Protein AF-A0A6A4GK25-F1 (afdb_monomer_lite)

Radius of gyration: 15.5 Å; chains: 1; bounding box: 39×33×41 Å

Structure (mmCIF, N/CA/C/O backbone):
data_AF-A0A6A4GK25-F1
#
_entry.id   AF-A0A6A4GK25-F1
#
loop_
_atom_site.group_PDB
_atom_site.id
_atom_site.type_symbol
_atom_site.label_atom_id
_atom_site.label_alt_id
_atom_site.label_comp_id
_atom_site.label_asym_id
_atom_site.label_entity_id
_atom_site.label_seq_id
_atom_site.pdbx_PDB_ins_code
_atom_site.Cartn_x
_atom_site.Cartn_y
_atom_site.Cartn_z
_atom_site.occupancy
_atom_site.B_iso_or_equiv
_atom_site.auth_seq_id
_atom_site.auth_comp_id
_atom_site.auth_asym_id
_atom_site.auth_atom_id
_atom_site.pdbx_PDB_model_num
ATOM 1 N N . MET A 1 1 ? 5.737 -19.328 24.082 1.00 44.69 1 MET A N 1
ATOM 2 C CA . MET A 1 1 ? 5.727 -17.968 23.487 1.00 44.69 1 MET A CA 1
ATOM 3 C C . MET A 1 1 ? 5.782 -18.014 21.957 1.00 44.69 1 MET A C 1
ATOM 5 O O . MET A 1 1 ? 5.337 -17.071 21.324 1.00 44.69 1 MET A O 1
ATOM 9 N N . GLU A 1 2 ? 6.256 -19.115 21.361 1.00 37.09 2 GLU A N 1
ATOM 10 C CA . GLU A 1 2 ? 6.267 -19.337 19.903 1.00 37.09 2 GLU A CA 1
ATOM 11 C C . GLU A 1 2 ? 4.906 -19.767 19.320 1.00 37.09 2 GLU A C 1
ATOM 13 O O . GLU A 1 2 ? 4.627 -19.515 18.149 1.00 37.09 2 GLU A O 1
ATOM 18 N N . ASP A 1 3 ? 4.018 -20.353 20.129 1.00 40.84 3 ASP A N 1
ATOM 19 C CA . ASP A 1 3 ? 2.725 -20.863 19.644 1.00 40.84 3 ASP A CA 1
ATOM 20 C C . ASP A 1 3 ? 1.714 -19.756 19.307 1.00 40.84 3 ASP A C 1
ATOM 22 O O . ASP A 1 3 ? 0.876 -19.916 18.419 1.00 40.84 3 ASP A O 1
ATOM 26 N N . THR A 1 4 ? 1.828 -18.587 19.941 1.00 44.50 4 THR A N 1
ATOM 27 C CA . THR A 1 4 ? 0.949 -17.438 19.674 1.00 44.50 4 THR A CA 1
ATOM 28 C C . THR A 1 4 ? 1.291 -16.755 18.344 1.00 44.50 4 THR A C 1
ATOM 30 O O . THR A 1 4 ? 0.398 -16.279 17.648 1.00 44.50 4 THR A O 1
ATOM 33 N N . LEU A 1 5 ? 2.568 -16.775 17.946 1.00 39.44 5 LEU A N 1
ATOM 34 C CA . LEU A 1 5 ? 3.053 -16.224 16.674 1.00 39.44 5 LEU A CA 1
ATOM 35 C C . LEU A 1 5 ? 2.652 -17.110 15.484 1.00 39.44 5 LEU A C 1
ATOM 37 O O . LEU A 1 5 ? 2.221 -16.594 14.456 1.00 39.44 5 LEU A O 1
ATOM 41 N N . LYS A 1 6 ? 2.676 -18.439 15.656 1.00 39.75 6 LYS A N 1
ATOM 42 C CA . LYS A 1 6 ? 2.137 -19.389 14.665 1.00 39.75 6 LYS A CA 1
ATOM 43 C C . LYS A 1 6 ? 0.614 -19.309 14.543 1.00 39.75 6 LYS A C 1
ATOM 45 O O . LYS A 1 6 ? 0.081 -19.443 13.448 1.00 39.75 6 LYS A O 1
ATOM 50 N N . SER A 1 7 ? -0.092 -19.050 15.645 1.00 38.56 7 SER A N 1
ATOM 51 C CA . SER A 1 7 ? -1.550 -18.869 15.635 1.00 38.56 7 SER A CA 1
ATOM 52 C C . SER A 1 7 ? -1.975 -17.587 14.899 1.00 38.56 7 SER A C 1
ATOM 54 O O . SER A 1 7 ? -2.898 -17.628 14.087 1.00 38.56 7 SER A O 1
ATOM 56 N N . LEU A 1 8 ? -1.243 -16.480 15.079 1.00 38.00 8 LEU A N 1
ATOM 57 C CA . LEU A 1 8 ? -1.457 -15.238 14.319 1.00 38.00 8 LEU A CA 1
ATOM 58 C C . LEU A 1 8 ? -1.090 -15.383 12.834 1.00 38.00 8 LEU A C 1
ATOM 60 O O . LEU A 1 8 ? -1.792 -14.863 11.973 1.00 38.00 8 LEU A O 1
ATOM 64 N N . GLN A 1 9 ? -0.048 -16.153 12.510 1.00 40.09 9 GLN A N 1
ATOM 65 C CA . GLN A 1 9 ? 0.265 -16.509 11.119 1.00 40.09 9 GLN A CA 1
ATOM 66 C C . GLN A 1 9 ? -0.824 -17.380 10.475 1.00 40.09 9 GLN A C 1
ATOM 68 O O . GLN A 1 9 ? -1.064 -17.265 9.276 1.00 40.09 9 GLN A O 1
ATOM 73 N N . ASN A 1 10 ? -1.521 -18.206 11.257 1.00 35.88 10 ASN A N 1
ATOM 74 C CA . ASN A 1 10 ? -2.619 -19.037 10.765 1.00 35.88 10 ASN A CA 1
ATOM 75 C C . ASN A 1 10 ? -3.937 -18.259 10.596 1.00 35.88 10 ASN A C 1
ATOM 77 O O . ASN A 1 10 ? -4.724 -18.614 9.719 1.00 35.88 10 ASN A O 1
ATOM 81 N N . SER A 1 11 ? -4.180 -17.185 11.360 1.00 35.06 11 SER A N 1
ATOM 82 C CA . SER A 1 11 ? -5.346 -16.306 11.151 1.00 35.06 11 SER A CA 1
ATOM 83 C C . SER A 1 11 ? -5.122 -15.247 10.063 1.00 35.06 11 SER A C 1
ATOM 85 O O . SER A 1 11 ? -6.076 -14.861 9.389 1.00 35.06 11 SER A O 1
ATOM 87 N N . LEU A 1 12 ? -3.870 -14.841 9.823 1.00 41.19 12 LEU A N 1
ATOM 88 C CA . LEU A 1 12 ? -3.456 -13.993 8.692 1.00 41.19 12 LEU A CA 1
ATOM 89 C C . LEU A 1 12 ? -3.158 -14.799 7.406 1.00 41.19 12 LEU A C 1
ATOM 91 O O . LEU A 1 12 ? -2.898 -14.226 6.352 1.00 41.19 12 LEU A O 1
ATOM 95 N N . GLY A 1 13 ? -3.212 -16.133 7.471 1.00 32.97 13 GLY A N 1
ATOM 96 C CA . GLY A 1 13 ? -2.697 -17.051 6.450 1.00 32.97 13 GLY A CA 1
ATOM 97 C C . GLY A 1 13 ? -3.635 -17.428 5.297 1.00 32.97 13 GLY A C 1
ATOM 98 O O . GLY A 1 13 ? -3.287 -18.317 4.523 1.00 32.97 13 GLY A O 1
ATOM 99 N N . TYR A 1 14 ? -4.805 -16.799 5.139 1.00 38.56 14 TYR A N 1
ATOM 100 C CA . TYR A 1 14 ? -5.810 -17.256 4.158 1.00 38.56 14 TYR A CA 1
ATOM 101 C C . TYR A 1 14 ? -5.723 -16.655 2.745 1.00 38.56 14 TYR A C 1
ATOM 103 O O . TYR A 1 14 ? -6.622 -16.871 1.936 1.00 38.56 14 TYR A O 1
ATOM 111 N N . LEU A 1 15 ? -4.636 -15.957 2.403 1.00 38.31 15 LEU A N 1
ATOM 112 C CA . LEU A 1 15 ? -4.346 -15.546 1.021 1.00 38.31 15 LEU A CA 1
ATOM 113 C C . LEU A 1 15 ? -2.864 -15.715 0.662 1.00 38.31 15 LEU A C 1
ATOM 115 O O . LEU A 1 15 ? -2.282 -14.891 -0.035 1.00 38.31 15 LEU A O 1
ATOM 119 N N . ARG A 1 16 ? -2.234 -16.820 1.077 1.00 38.81 16 ARG A N 1
ATOM 120 C CA . ARG A 1 16 ? -0.963 -17.232 0.462 1.00 38.81 16 ARG A CA 1
ATOM 121 C C . ARG A 1 16 ? -1.266 -17.843 -0.916 1.00 38.81 16 ARG A C 1
ATOM 123 O O . ARG A 1 16 ? -1.290 -19.060 -1.075 1.00 38.81 16 ARG A O 1
ATOM 130 N N . GLN A 1 17 ? -1.612 -16.991 -1.886 1.00 45.25 17 GLN A N 1
ATOM 131 C CA . GLN A 1 17 ? -1.871 -17.394 -3.270 1.00 45.25 17 GLN A CA 1
ATOM 132 C C . GLN A 1 17 ? -0.584 -17.949 -3.891 1.00 45.25 17 GLN A C 1
ATOM 134 O O . GLN A 1 17 ? 0.490 -17.363 -3.784 1.00 45.25 17 GLN A O 1
ATOM 139 N N . SER A 1 18 ? -0.696 -19.116 -4.520 1.00 37.25 18 SER A N 1
ATOM 140 C CA . SER A 1 18 ? 0.359 -19.727 -5.322 1.00 37.25 18 SER A CA 1
ATOM 141 C C . SER A 1 18 ? 0.626 -18.862 -6.555 1.00 37.25 18 SER A C 1
ATOM 143 O O . SER A 1 18 ? -0.224 -18.776 -7.442 1.00 37.25 18 SER A O 1
ATOM 145 N N . TYR A 1 19 ? 1.788 -18.216 -6.611 1.00 44.31 19 TYR A N 1
ATOM 146 C CA . TYR A 1 19 ? 2.192 -17.396 -7.750 1.00 44.31 19 TYR A CA 1
ATOM 147 C C . TYR A 1 19 ? 2.539 -18.272 -8.963 1.00 44.31 19 TYR A C 1
ATOM 149 O O . TYR A 1 19 ? 3.245 -19.274 -8.840 1.00 44.31 19 TYR A O 1
ATOM 157 N N . GLY A 1 20 ? 2.050 -17.877 -10.144 1.00 43.47 20 GLY A N 1
ATOM 158 C CA . GLY A 1 20 ? 2.607 -18.318 -11.426 1.00 43.47 20 GLY A CA 1
ATOM 159 C C . GLY A 1 20 ? 4.039 -17.790 -11.629 1.00 43.47 20 GLY A C 1
ATOM 160 O O . GLY A 1 20 ? 4.581 -17.137 -10.735 1.00 43.47 20 GLY A O 1
ATOM 161 N N . PRO 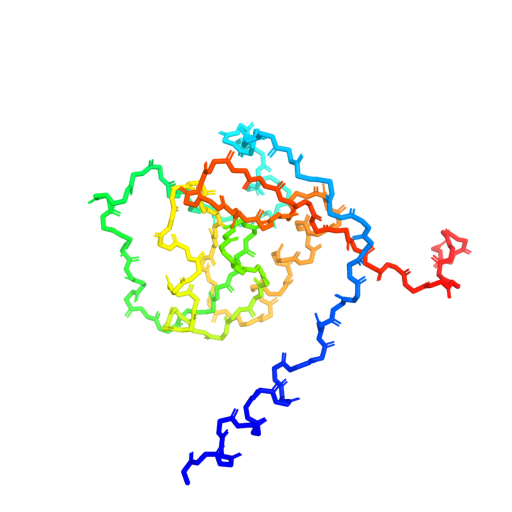A 1 21 ? 4.689 -18.061 -12.777 1.00 40.91 21 PRO A N 1
ATOM 162 C CA . PRO A 1 21 ? 6.076 -17.654 -13.008 1.00 40.91 21 PRO A CA 1
ATOM 163 C C . PRO A 1 21 ? 6.266 -16.143 -12.785 1.00 40.91 21 PRO A C 1
ATOM 165 O O . PRO A 1 21 ? 5.577 -15.321 -13.387 1.00 40.91 21 PRO A O 1
ATOM 168 N N . ILE A 1 22 ? 7.207 -15.797 -11.900 1.00 54.19 22 ILE A N 1
ATOM 169 C CA . ILE A 1 22 ? 7.529 -14.423 -11.495 1.00 54.19 22 ILE A CA 1
ATOM 170 C C . ILE A 1 22 ? 8.205 -13.719 -12.676 1.00 54.19 22 ILE A C 1
ATOM 172 O O . ILE A 1 22 ? 9.403 -13.873 -12.911 1.00 54.19 22 ILE A O 1
ATOM 176 N N . MET A 1 23 ? 7.436 -12.957 -13.449 1.00 55.09 23 MET A N 1
ATOM 177 C CA . MET A 1 23 ? 7.988 -12.077 -14.475 1.00 55.09 23 MET A CA 1
ATOM 178 C C . MET A 1 23 ? 8.463 -10.787 -13.799 1.00 55.09 23 MET A C 1
ATOM 180 O O . MET A 1 23 ? 7.686 -9.845 -13.656 1.00 55.09 23 MET A O 1
ATOM 184 N N . MET A 1 24 ? 9.729 -10.759 -13.373 1.00 56.81 24 MET A N 1
ATOM 185 C CA . MET A 1 24 ? 10.349 -9.544 -12.841 1.00 56.81 24 MET A CA 1
ATOM 186 C C . MET A 1 24 ? 10.465 -8.495 -13.945 1.00 56.81 24 MET A C 1
ATOM 188 O O . MET A 1 24 ? 10.982 -8.778 -15.031 1.00 56.81 24 MET A O 1
ATOM 192 N N . ARG A 1 25 ? 9.992 -7.284 -13.665 1.00 62.28 25 ARG A N 1
ATOM 193 C CA . ARG A 1 25 ? 10.099 -6.140 -14.575 1.00 62.28 25 ARG A CA 1
ATOM 194 C C . ARG A 1 25 ? 10.954 -5.047 -13.925 1.00 62.28 25 ARG A C 1
ATOM 196 O O . ARG A 1 25 ? 10.981 -4.964 -12.693 1.00 62.28 25 ARG A O 1
ATOM 203 N N . PRO A 1 26 ? 11.677 -4.232 -14.719 1.00 60.84 26 PRO A N 1
ATOM 204 C CA . PRO A 1 26 ? 12.253 -2.986 -14.217 1.00 60.84 26 PRO A CA 1
ATOM 205 C C . PRO A 1 26 ? 11.165 -2.153 -13.542 1.00 60.84 26 PRO A C 1
ATOM 207 O O . PRO A 1 26 ? 10.019 -2.214 -13.984 1.00 60.84 26 PRO A O 1
ATOM 210 N N . LEU A 1 27 ? 11.511 -1.394 -12.500 1.00 61.62 27 LEU A N 1
ATOM 211 C CA . LEU A 1 27 ? 10.523 -0.596 -11.779 1.00 61.62 27 LEU A CA 1
ATOM 212 C C . LEU A 1 27 ? 9.865 0.423 -12.728 1.00 61.62 27 LEU A C 1
ATOM 214 O O . LEU A 1 27 ? 10.488 1.406 -13.134 1.00 61.62 27 LEU A O 1
ATOM 218 N N . THR A 1 28 ? 8.618 0.168 -13.117 1.00 58.50 28 THR A N 1
ATOM 219 C CA . THR A 1 28 ? 7.831 1.068 -13.977 1.00 58.50 28 THR A CA 1
ATOM 220 C C . THR A 1 28 ? 6.722 1.768 -13.199 1.00 58.50 28 THR A C 1
ATOM 222 O O . THR A 1 28 ? 6.179 2.776 -13.657 1.00 58.50 28 THR A O 1
ATOM 225 N N . CYS A 1 29 ? 6.449 1.297 -11.981 1.00 53.75 29 CYS A N 1
ATOM 226 C CA . CYS A 1 29 ? 5.363 1.732 -11.111 1.00 53.75 29 CYS A CA 1
ATOM 227 C C . CYS A 1 29 ? 5.413 3.174 -10.586 1.00 53.75 29 CYS A C 1
ATOM 229 O O . CYS A 1 29 ? 4.428 3.629 -10.008 1.00 53.75 29 CYS A O 1
ATOM 231 N N . PHE A 1 30 ? 6.481 3.939 -10.824 1.00 51.66 30 PHE A N 1
ATOM 232 C CA . PHE A 1 30 ? 6.559 5.347 -10.404 1.00 51.66 30 PHE A CA 1
ATOM 233 C C . PHE A 1 30 ? 5.588 6.301 -11.130 1.00 51.66 30 PHE A C 1
ATOM 235 O O . PHE A 1 30 ? 5.577 7.494 -10.839 1.00 51.66 30 PHE A O 1
ATOM 242 N N . LEU A 1 31 ? 4.777 5.811 -12.074 1.00 50.41 31 LEU A N 1
ATOM 243 C CA . LEU A 1 31 ? 4.057 6.647 -13.040 1.00 50.41 31 LEU A CA 1
ATOM 244 C C . LEU A 1 31 ? 2.527 6.556 -12.992 1.00 50.41 31 LEU A C 1
ATOM 246 O O . LEU A 1 31 ? 1.886 6.919 -13.975 1.00 50.41 31 LEU A O 1
ATOM 250 N N . PHE A 1 32 ? 1.910 6.130 -11.888 1.00 55.84 32 PHE A N 1
ATOM 251 C CA . PHE A 1 32 ? 0.445 6.160 -11.786 1.00 55.84 32 PHE A CA 1
ATOM 252 C C . PHE A 1 32 ? -0.050 7.293 -10.879 1.00 55.84 32 PHE A C 1
ATOM 254 O O . PHE A 1 32 ? -0.363 7.044 -9.722 1.00 55.84 32 PHE A O 1
ATOM 261 N N . PRO A 1 33 ? -0.232 8.525 -11.394 1.00 54.38 33 PRO A N 1
ATOM 262 C CA . PRO A 1 33 ? -1.061 9.527 -10.721 1.00 54.38 33 PRO A CA 1
ATOM 263 C C . PRO A 1 33 ? -2.543 9.099 -10.623 1.00 54.38 33 PRO A C 1
ATOM 265 O O . PRO A 1 33 ? -3.317 9.730 -9.914 1.00 54.38 33 PRO A O 1
ATOM 268 N N . ALA A 1 34 ? -2.939 8.009 -11.293 1.00 62.84 34 ALA A N 1
ATOM 269 C CA . ALA A 1 34 ? -4.306 7.493 -11.317 1.00 62.84 34 ALA A CA 1
ATOM 270 C C . ALA A 1 34 ? -4.631 6.475 -10.203 1.00 62.84 34 ALA A C 1
ATOM 272 O O . ALA A 1 34 ? -5.760 5.989 -10.145 1.00 62.84 34 ALA A O 1
ATOM 273 N N . THR A 1 35 ? -3.699 6.121 -9.305 1.00 70.56 35 THR A N 1
ATOM 274 C CA . THR A 1 35 ? -3.996 5.173 -8.209 1.00 70.56 35 THR A CA 1
ATOM 275 C C . THR A 1 35 ? -5.159 5.663 -7.349 1.00 70.56 35 THR A C 1
ATOM 277 O O . THR A 1 35 ? -6.063 4.879 -7.076 1.00 70.56 35 THR A O 1
ATOM 280 N N . SER A 1 36 ? -5.205 6.953 -7.006 1.00 76.75 36 SER A N 1
ATOM 281 C CA . SER A 1 36 ? -6.330 7.540 -6.263 1.00 76.75 36 SER A CA 1
ATOM 282 C C . SER A 1 36 ? -7.643 7.533 -7.056 1.00 76.75 36 SER A C 1
ATOM 284 O O . SER A 1 36 ? -8.710 7.399 -6.464 1.00 76.75 36 SER A O 1
ATOM 286 N N . GLU A 1 37 ? -7.595 7.627 -8.390 1.00 81.19 37 GLU A N 1
ATOM 287 C CA . GLU A 1 37 ? -8.788 7.535 -9.250 1.00 81.19 37 GLU A CA 1
ATOM 288 C C . GLU A 1 37 ? -9.357 6.110 -9.267 1.00 81.19 37 GLU A C 1
ATOM 290 O O . GLU A 1 37 ? -10.571 5.919 -9.204 1.00 81.19 37 GLU A O 1
ATOM 295 N N . ILE A 1 38 ? -8.480 5.101 -9.293 1.00 80.00 38 ILE A N 1
ATOM 296 C CA . ILE A 1 38 ? -8.860 3.681 -9.258 1.00 80.00 38 ILE A CA 1
ATOM 297 C C . ILE A 1 38 ? -9.420 3.304 -7.882 1.00 80.00 38 ILE A C 1
ATOM 299 O O . ILE A 1 38 ? -10.414 2.577 -7.777 1.00 80.00 38 ILE A O 1
ATOM 303 N N . THR A 1 39 ? -8.780 3.764 -6.806 1.00 82.75 39 THR A N 1
ATOM 304 C CA . THR A 1 39 ? -9.157 3.376 -5.443 1.00 82.75 39 THR A CA 1
ATOM 305 C C . THR A 1 39 ? -10.288 4.220 -4.880 1.00 82.75 39 THR A C 1
ATOM 307 O O . THR A 1 39 ? -11.098 3.697 -4.110 1.00 82.75 39 THR A O 1
ATOM 310 N N . GLY A 1 40 ? -10.380 5.492 -5.269 1.00 86.81 40 GLY A N 1
ATOM 311 C CA . GLY A 1 40 ? -11.216 6.499 -4.619 1.00 86.81 40 GLY A CA 1
ATOM 312 C C . GLY A 1 40 ? -10.703 6.913 -3.235 1.00 86.81 40 GLY A C 1
ATOM 313 O O . GLY A 1 40 ? -11.490 7.422 -2.440 1.00 86.81 40 GLY A O 1
ATOM 314 N N . PHE A 1 41 ? -9.431 6.647 -2.924 1.00 88.50 41 PHE A N 1
ATOM 315 C CA . PHE A 1 41 ? -8.797 6.961 -1.643 1.00 88.50 41 PHE A CA 1
ATOM 316 C C . PHE A 1 41 ? -7.499 7.737 -1.855 1.00 88.50 41 PHE A C 1
ATOM 318 O O . PHE A 1 41 ? -6.839 7.579 -2.881 1.00 88.50 41 PHE A O 1
ATOM 325 N N . ASP A 1 42 ? -7.113 8.535 -0.860 1.00 89.31 42 ASP A N 1
ATOM 326 C CA . ASP A 1 42 ? -5.835 9.242 -0.876 1.00 89.31 42 ASP A CA 1
ATOM 327 C C . ASP A 1 42 ? -4.677 8.248 -0.762 1.00 89.31 42 ASP A C 1
ATOM 329 O O . ASP A 1 42 ? -4.640 7.409 0.144 1.00 89.31 42 ASP A O 1
ATOM 333 N N . MET A 1 43 ? -3.725 8.351 -1.685 1.00 89.50 43 MET A N 1
ATOM 334 C CA . MET A 1 43 ? -2.584 7.448 -1.787 1.00 89.50 43 MET A CA 1
ATOM 335 C C . MET A 1 43 ? -1.299 8.172 -1.397 1.00 89.50 43 MET A C 1
ATOM 337 O O . MET A 1 43 ? -1.057 9.311 -1.795 1.00 89.50 43 MET A O 1
ATOM 341 N N . ILE A 1 44 ? -0.462 7.490 -0.626 1.00 89.00 44 ILE A N 1
ATOM 342 C CA . ILE A 1 44 ? 0.843 7.965 -0.181 1.00 89.00 44 ILE A CA 1
ATOM 343 C C . ILE A 1 44 ? 1.912 7.206 -0.955 1.00 89.00 44 ILE A C 1
ATOM 345 O O . ILE A 1 44 ? 1.847 5.983 -1.078 1.00 89.00 44 ILE A O 1
ATOM 349 N N . HIS A 1 45 ? 2.898 7.948 -1.453 1.00 87.44 45 HIS A N 1
ATOM 350 C CA . HIS A 1 45 ? 4.002 7.432 -2.249 1.00 87.44 45 HIS A CA 1
ATOM 351 C C . HIS A 1 45 ? 5.322 7.680 -1.516 1.00 87.44 45 HIS A C 1
ATOM 353 O O . HIS A 1 45 ? 5.641 8.821 -1.177 1.00 87.44 45 HIS A O 1
ATOM 359 N N . THR A 1 46 ? 6.104 6.626 -1.294 1.00 85.25 46 THR A N 1
ATOM 360 C CA . THR A 1 46 ? 7.454 6.741 -0.730 1.00 85.25 46 THR A CA 1
ATOM 361 C C . THR A 1 46 ? 8.439 7.051 -1.857 1.00 85.25 46 THR A C 1
ATOM 363 O O . THR A 1 46 ? 8.825 6.163 -2.620 1.00 85.25 46 THR A O 1
ATOM 366 N N . ILE A 1 47 ? 8.831 8.321 -1.982 1.00 79.75 47 ILE A N 1
ATOM 367 C CA . ILE A 1 47 ? 9.737 8.802 -3.043 1.00 79.75 47 ILE A CA 1
ATOM 368 C C . ILE A 1 47 ? 11.196 8.818 -2.559 1.00 79.75 47 ILE A C 1
ATOM 370 O O . ILE A 1 47 ? 12.105 8.536 -3.336 1.00 79.75 47 ILE A O 1
ATOM 374 N N . CYS A 1 48 ? 11.421 9.080 -1.269 1.00 76.81 48 CYS A N 1
ATOM 375 C CA . CYS A 1 48 ? 12.734 9.045 -0.633 1.00 76.81 48 CYS A CA 1
ATOM 376 C C . CYS A 1 48 ? 12.658 8.321 0.721 1.00 76.81 48 CYS A C 1
ATOM 378 O O . CYS A 1 48 ? 11.678 8.462 1.444 1.00 76.81 48 CYS A O 1
ATOM 380 N N . ILE A 1 49 ? 13.697 7.563 1.089 1.00 69.06 49 ILE A N 1
ATOM 381 C CA . ILE A 1 49 ? 13.786 6.889 2.406 1.00 69.06 49 ILE A CA 1
ATOM 382 C C . ILE A 1 49 ? 14.023 7.913 3.527 1.00 69.06 49 ILE A C 1
ATOM 384 O O . ILE A 1 49 ? 13.649 7.695 4.679 1.00 69.06 49 ILE A O 1
ATOM 388 N N . GLU A 1 50 ? 14.644 9.043 3.187 1.00 68.38 50 GLU A N 1
ATOM 389 C CA . GLU A 1 50 ? 14.920 10.143 4.113 1.00 68.38 50 GLU A CA 1
ATOM 390 C C . GLU A 1 50 ? 13.651 10.933 4.457 1.00 68.38 50 GLU A C 1
ATOM 392 O O . GLU A 1 50 ? 13.578 11.545 5.529 1.00 68.38 50 GLU A O 1
ATOM 397 N N . ASP A 1 51 ? 12.628 10.859 3.596 1.00 63.88 51 ASP A N 1
ATOM 398 C CA . ASP A 1 51 ? 11.290 11.331 3.921 1.00 63.88 51 ASP A CA 1
ATOM 399 C C . ASP A 1 51 ? 10.724 10.394 4.981 1.00 63.88 51 ASP A C 1
ATOM 401 O O . ASP A 1 51 ? 10.232 9.298 4.704 1.00 63.88 51 ASP A O 1
ATOM 405 N N . LYS A 1 52 ? 10.840 10.815 6.243 1.00 62.69 52 LYS A N 1
ATOM 406 C CA . LYS A 1 52 ? 10.271 10.079 7.369 1.00 62.69 52 LYS A CA 1
ATOM 407 C C . LYS A 1 52 ? 8.808 9.804 7.071 1.00 62.69 52 LYS A C 1
ATOM 409 O O . LYS A 1 52 ? 7.995 10.728 7.066 1.00 62.69 52 LYS A O 1
ATOM 414 N N . ILE A 1 53 ? 8.476 8.530 6.888 1.00 70.88 53 ILE A N 1
ATOM 415 C CA . ILE A 1 53 ? 7.088 8.114 6.786 1.00 70.88 53 ILE A CA 1
ATOM 416 C C . ILE A 1 53 ? 6.391 8.537 8.077 1.00 70.88 53 ILE A C 1
ATOM 418 O O . ILE A 1 53 ? 6.711 8.057 9.170 1.00 70.88 53 ILE A O 1
ATOM 422 N N . ILE A 1 54 ? 5.469 9.488 7.953 1.00 70.94 54 ILE A N 1
ATOM 423 C CA . ILE A 1 54 ? 4.741 10.021 9.093 1.00 70.94 54 ILE A CA 1
ATOM 424 C C . ILE A 1 54 ? 3.742 8.951 9.518 1.00 70.94 54 ILE A C 1
ATOM 426 O O . ILE A 1 54 ? 2.766 8.675 8.823 1.00 70.94 54 ILE A O 1
ATOM 430 N N . ALA A 1 55 ? 4.007 8.338 10.671 1.00 76.25 55 ALA A N 1
ATOM 431 C CA . ALA A 1 55 ? 3.064 7.425 11.290 1.00 76.25 55 ALA A CA 1
ATOM 432 C C . ALA A 1 55 ? 1.735 8.159 11.550 1.00 76.25 55 ALA A C 1
ATOM 434 O O . ALA A 1 55 ? 1.751 9.304 12.021 1.00 76.25 55 ALA A O 1
ATOM 435 N N . PRO A 1 56 ? 0.583 7.523 11.286 1.00 78.94 56 PRO A N 1
ATOM 436 C CA . PRO A 1 56 ? -0.700 8.129 11.579 1.00 78.94 56 PRO A CA 1
ATOM 437 C C . PRO A 1 56 ? -0.825 8.321 13.094 1.00 78.94 56 PRO A C 1
ATOM 439 O O . PRO A 1 56 ? -0.446 7.460 13.889 1.00 78.94 56 PRO A O 1
ATOM 442 N N . THR A 1 57 ? -1.373 9.462 13.506 1.00 74.50 57 THR A N 1
ATOM 443 C CA . THR A 1 57 ? -1.556 9.813 14.926 1.00 74.50 57 THR A CA 1
ATOM 444 C C . THR A 1 57 ? -2.647 8.992 15.618 1.00 74.50 57 THR A C 1
ATOM 446 O O . THR A 1 57 ? -2.763 9.029 16.840 1.00 74.50 57 THR A O 1
ATOM 449 N N . SER A 1 58 ? -3.440 8.239 14.854 1.00 75.75 58 SER A N 1
ATOM 450 C CA . SER A 1 58 ? -4.503 7.361 15.342 1.00 75.75 58 SER A CA 1
ATOM 451 C C . SER A 1 58 ? -4.357 5.954 14.766 1.00 75.75 58 SER A C 1
ATOM 453 O O . SER A 1 58 ? -3.740 5.757 13.715 1.00 75.75 58 SER A O 1
ATOM 455 N N . ALA A 1 59 ? -4.929 4.967 15.461 1.00 65.50 59 ALA A N 1
ATOM 456 C CA . ALA A 1 59 ? -4.983 3.595 14.972 1.00 65.50 59 ALA A CA 1
ATOM 457 C C . ALA A 1 59 ? -5.685 3.570 13.607 1.00 65.50 59 ALA A C 1
ATOM 459 O O . ALA A 1 59 ? -6.879 3.839 13.510 1.00 65.50 59 ALA A O 1
ATOM 460 N N . SER A 1 60 ? -4.909 3.281 12.565 1.00 84.44 60 SER A N 1
ATOM 461 C CA . SER A 1 60 ? -5.364 3.279 11.179 1.00 84.44 60 SER A CA 1
ATOM 462 C C . SER A 1 60 ? -5.109 1.908 10.575 1.00 84.44 60 SER A C 1
ATOM 464 O O . SER A 1 60 ? -4.009 1.361 10.717 1.00 84.44 60 SER A O 1
ATOM 466 N N . ALA A 1 61 ? -6.116 1.377 9.886 1.00 93.69 61 ALA A N 1
ATOM 467 C CA . ALA A 1 61 ? -5.911 0.281 8.957 1.00 93.69 61 ALA A CA 1
ATOM 468 C C . ALA A 1 61 ? -5.139 0.803 7.737 1.00 93.69 61 ALA A C 1
ATOM 470 O O . ALA A 1 61 ? -5.202 1.991 7.411 1.00 93.69 61 ALA A O 1
ATOM 471 N N . VAL A 1 62 ? -4.398 -0.073 7.068 1.00 94.25 62 VAL A N 1
ATOM 472 C CA . VAL A 1 62 ? -3.504 0.313 5.970 1.00 94.25 62 VAL A CA 1
ATOM 473 C C . VAL A 1 62 ? -3.742 -0.596 4.783 1.00 94.25 62 VAL A C 1
ATOM 475 O O . VAL A 1 62 ? -3.769 -1.811 4.953 1.00 94.25 62 VAL A O 1
ATOM 478 N N . ALA A 1 63 ? -3.895 -0.029 3.592 1.00 95.00 63 ALA A N 1
ATOM 479 C CA . ALA A 1 63 ? -3.832 -0.775 2.340 1.00 95.00 63 ALA A CA 1
ATOM 480 C C . ALA A 1 63 ? -2.471 -0.520 1.693 1.00 95.00 63 ALA A C 1
ATOM 482 O O . ALA A 1 63 ? -2.129 0.632 1.448 1.00 95.00 63 ALA A O 1
ATOM 483 N N . ILE A 1 64 ? -1.698 -1.570 1.428 1.00 93.81 64 ILE A N 1
ATOM 484 C CA . ILE A 1 64 ? -0.409 -1.498 0.735 1.00 93.81 64 ILE A CA 1
ATOM 485 C C . ILE A 1 64 ? -0.611 -2.070 -0.660 1.00 93.81 64 ILE A C 1
ATOM 487 O O . ILE A 1 64 ? -0.964 -3.239 -0.825 1.00 93.81 64 ILE A O 1
ATOM 491 N N . ILE A 1 65 ? -0.425 -1.212 -1.652 1.00 92.69 65 ILE A N 1
ATOM 492 C CA . ILE A 1 65 ? -0.635 -1.519 -3.067 1.00 92.69 65 ILE A CA 1
ATOM 493 C C . ILE A 1 65 ? 0.688 -1.912 -3.712 1.00 92.69 65 ILE A C 1
ATOM 495 O O . ILE A 1 65 ? 0.732 -2.813 -4.547 1.00 92.69 65 ILE A O 1
ATOM 499 N N . GLN A 1 66 ? 1.757 -1.231 -3.299 1.00 90.50 66 GLN A N 1
ATOM 500 C CA . GLN A 1 66 ? 3.118 -1.490 -3.738 1.00 90.50 66 GLN A CA 1
ATOM 501 C C . GLN A 1 66 ? 4.033 -1.469 -2.519 1.00 90.50 66 GLN A C 1
ATOM 503 O O . GLN A 1 66 ? 3.994 -0.525 -1.728 1.00 90.50 66 GLN A O 1
ATOM 508 N N . GLY A 1 67 ? 4.825 -2.518 -2.339 1.00 91.25 67 GLY A N 1
ATOM 509 C CA . GLY A 1 67 ? 5.661 -2.680 -1.153 1.00 91.25 67 GLY A CA 1
ATOM 510 C C . GLY A 1 67 ? 6.407 -4.009 -1.149 1.00 91.25 67 GLY A C 1
ATOM 511 O O . GLY A 1 67 ? 6.275 -4.807 -2.077 1.00 91.25 67 GLY A O 1
ATOM 512 N N . LEU A 1 68 ? 7.186 -4.257 -0.095 1.00 90.38 68 LEU A N 1
ATOM 513 C CA . LEU A 1 68 ? 7.844 -5.556 0.122 1.00 90.38 68 LEU A CA 1
ATOM 514 C C . LEU A 1 68 ? 6.825 -6.682 0.342 1.00 90.38 68 LEU A C 1
ATOM 516 O O . LEU A 1 68 ? 7.078 -7.830 -0.013 1.00 90.38 68 LEU A O 1
ATOM 520 N N . ASP A 1 69 ? 5.682 -6.326 0.919 1.00 91.94 69 ASP A N 1
ATOM 521 C CA . ASP A 1 69 ? 4.477 -7.139 0.993 1.00 91.94 69 ASP A CA 1
ATOM 522 C C . ASP A 1 69 ? 3.273 -6.247 0.659 1.00 91.94 69 ASP A C 1
ATOM 524 O O . ASP A 1 69 ? 3.323 -5.028 0.862 1.00 91.94 69 ASP A O 1
ATOM 528 N N . VAL A 1 70 ? 2.206 -6.837 0.129 1.00 91.00 70 VAL A N 1
ATOM 529 C CA . VAL A 1 70 ? 1.010 -6.114 -0.328 1.00 91.00 70 VAL A CA 1
ATOM 530 C C . VAL A 1 70 ? -0.250 -6.726 0.261 1.00 91.00 70 VAL A C 1
ATOM 532 O O . VAL A 1 70 ? -0.323 -7.924 0.527 1.00 91.00 70 VAL A O 1
ATOM 535 N N . GLY A 1 71 ? -1.269 -5.902 0.476 1.00 93.75 71 GLY A N 1
ATOM 536 C CA . GLY A 1 71 ? -2.487 -6.348 1.141 1.00 93.75 71 GLY A CA 1
ATOM 537 C C . GLY A 1 71 ? -3.148 -5.250 1.950 1.00 93.75 71 GLY A C 1
ATOM 538 O O . GLY A 1 71 ? -2.926 -4.061 1.736 1.00 93.75 71 GLY A O 1
ATOM 539 N N . TYR A 1 72 ? -3.966 -5.661 2.910 1.00 94.31 72 TYR A N 1
ATOM 540 C CA . TYR A 1 72 ? -4.558 -4.771 3.897 1.00 94.31 72 TYR A CA 1
ATOM 541 C C . TYR A 1 72 ? -4.210 -5.251 5.306 1.00 94.31 72 TYR A C 1
ATOM 543 O O . TYR A 1 72 ? -4.202 -6.448 5.590 1.00 94.31 72 TYR A O 1
ATOM 551 N N . PHE A 1 73 ? -3.941 -4.304 6.195 1.00 93.75 73 PHE A N 1
ATOM 552 C CA . PHE A 1 73 ? -3.416 -4.541 7.533 1.00 93.75 73 PHE A CA 1
ATOM 553 C C . PHE A 1 73 ? -4.256 -3.776 8.552 1.00 93.75 73 PHE A C 1
ATOM 555 O O . PHE A 1 73 ? -4.707 -2.661 8.295 1.00 93.75 73 PHE A O 1
ATOM 562 N N . GLU A 1 74 ? -4.463 -4.364 9.726 1.00 92.38 74 GLU A N 1
ATOM 563 C CA . GLU A 1 74 ? -5.265 -3.762 10.801 1.00 92.38 74 GLU A CA 1
ATOM 564 C C . GLU A 1 74 ? -4.578 -2.593 11.513 1.00 92.38 74 GLU A C 1
ATOM 566 O O . GLU A 1 74 ? -5.244 -1.823 12.201 1.00 92.38 74 GLU A O 1
ATOM 571 N N . SER A 1 75 ? -3.259 -2.445 11.357 1.00 91.06 75 SER A N 1
ATOM 572 C CA . SER A 1 75 ? -2.502 -1.381 12.009 1.00 91.06 75 SER A CA 1
ATOM 573 C C . SER A 1 75 ? -1.260 -0.959 11.227 1.00 91.06 75 SER A C 1
ATOM 575 O O . SER A 1 75 ? -0.628 -1.758 10.530 1.00 91.06 75 SER A O 1
ATOM 577 N N . TRP A 1 76 ? -0.856 0.298 11.428 1.00 91.25 76 TRP A N 1
ATOM 578 C CA . TRP A 1 76 ? 0.413 0.833 10.930 1.00 91.25 76 TRP A CA 1
ATOM 579 C C . TRP A 1 76 ? 1.635 0.063 11.441 1.00 91.25 76 TRP A C 1
ATOM 581 O O . TRP A 1 76 ? 2.583 -0.144 10.692 1.00 91.25 76 TRP A O 1
ATOM 591 N N . ALA A 1 77 ? 1.611 -0.412 12.689 1.00 89.00 77 ALA A N 1
ATOM 592 C CA . ALA A 1 77 ? 2.725 -1.168 13.259 1.00 89.00 77 ALA A CA 1
ATOM 593 C C . ALA A 1 77 ? 3.052 -2.423 12.429 1.00 89.00 77 ALA A C 1
ATOM 595 O O . ALA A 1 77 ? 4.224 -2.714 12.210 1.00 89.00 77 ALA A O 1
ATOM 596 N N . LEU A 1 78 ? 2.030 -3.112 11.907 1.00 89.38 78 LEU A N 1
ATOM 597 C CA . LEU A 1 78 ? 2.210 -4.272 11.028 1.00 89.38 78 LEU A CA 1
ATOM 598 C C . LEU A 1 78 ? 2.618 -3.866 9.608 1.00 89.38 78 LEU A C 1
ATOM 600 O O . LEU A 1 78 ? 3.475 -4.506 9.011 1.00 89.38 78 LEU A O 1
ATOM 604 N N . ALA A 1 79 ? 2.012 -2.804 9.077 1.00 91.69 79 ALA A N 1
ATOM 605 C CA . ALA A 1 79 ? 2.220 -2.370 7.697 1.00 91.69 79 ALA A CA 1
ATOM 606 C C . ALA A 1 79 ? 3.571 -1.674 7.459 1.00 91.69 79 ALA A C 1
ATOM 608 O O . ALA A 1 79 ? 4.137 -1.776 6.373 1.00 91.69 79 ALA A O 1
ATOM 609 N N . SER A 1 80 ? 4.091 -0.960 8.460 1.00 90.00 80 SER A N 1
ATOM 610 C CA . SER A 1 80 ? 5.252 -0.069 8.313 1.00 90.00 80 SER A CA 1
ATOM 611 C C . SER A 1 80 ? 6.515 -0.774 7.814 1.00 90.00 80 SER A C 1
ATOM 613 O O . SER A 1 80 ? 7.297 -0.185 7.071 1.00 90.00 80 SER A O 1
ATOM 615 N N . LEU A 1 81 ? 6.674 -2.057 8.151 1.00 89.00 81 LEU A N 1
ATOM 616 C CA . LEU A 1 81 ? 7.791 -2.897 7.716 1.00 89.00 81 LEU A CA 1
ATOM 617 C C . LEU A 1 81 ? 7.811 -3.140 6.199 1.00 89.00 81 LEU A C 1
ATOM 619 O O . LEU A 1 81 ? 8.862 -3.468 5.655 1.00 89.00 81 LEU A O 1
ATOM 623 N N . TYR A 1 82 ? 6.679 -2.970 5.514 1.00 90.88 82 TYR A N 1
ATOM 624 C CA . TYR A 1 82 ? 6.537 -3.295 4.094 1.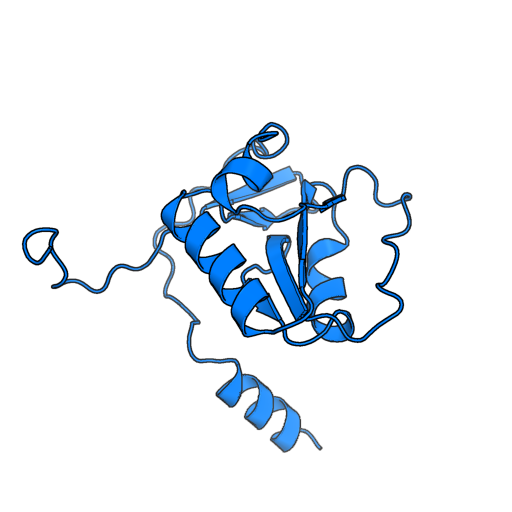00 90.88 82 TYR A CA 1
ATOM 625 C C . TYR A 1 82 ? 6.590 -2.078 3.166 1.00 90.88 82 TYR A C 1
ATOM 627 O O . TYR A 1 82 ? 6.726 -2.246 1.955 1.00 90.88 82 TYR A O 1
ATOM 635 N N . VAL A 1 83 ? 6.517 -0.862 3.717 1.00 88.44 83 VAL A N 1
ATOM 636 C CA . VAL A 1 83 ? 6.489 0.403 2.951 1.00 88.44 83 VAL A CA 1
ATOM 637 C C . VAL A 1 83 ? 7.735 1.269 3.138 1.00 88.44 83 VAL A C 1
ATOM 639 O O . VAL A 1 83 ? 7.842 2.333 2.532 1.00 88.44 83 VAL A O 1
ATOM 642 N N . GLY A 1 84 ? 8.696 0.815 3.947 1.00 85.56 84 GLY A N 1
ATOM 643 C CA . GLY A 1 84 ? 9.983 1.479 4.188 1.00 85.56 84 GLY A CA 1
ATOM 644 C C . GLY A 1 84 ? 10.980 1.373 3.029 1.00 85.56 84 GLY A C 1
ATOM 645 O O . GLY A 1 84 ? 12.176 1.239 3.266 1.00 85.56 84 GLY A O 1
ATOM 646 N N . ILE A 1 85 ? 10.497 1.377 1.788 1.00 85.12 85 ILE A N 1
ATOM 647 C CA . ILE A 1 85 ? 11.297 1.244 0.570 1.00 85.12 85 ILE A CA 1
ATOM 648 C C . ILE A 1 85 ? 10.849 2.263 -0.479 1.00 85.12 85 ILE A C 1
ATOM 650 O O . ILE A 1 85 ? 9.688 2.678 -0.515 1.00 85.12 85 ILE A O 1
ATOM 654 N N . ILE A 1 86 ? 11.778 2.644 -1.352 1.00 85.75 86 ILE A N 1
ATOM 655 C CA . ILE A 1 86 ? 11.515 3.541 -2.478 1.00 85.75 86 ILE A CA 1
ATOM 656 C C . ILE A 1 86 ? 10.513 2.876 -3.429 1.00 85.75 86 ILE A C 1
ATOM 658 O O . ILE A 1 86 ? 10.667 1.712 -3.797 1.00 85.75 86 ILE A O 1
ATOM 662 N N . GLY A 1 87 ? 9.476 3.624 -3.803 1.00 83.25 87 GLY A N 1
ATOM 663 C CA . GLY A 1 87 ? 8.406 3.160 -4.686 1.00 83.25 87 GLY A CA 1
ATOM 664 C C . GLY A 1 87 ? 7.216 2.532 -3.966 1.00 83.25 87 GLY A C 1
ATOM 665 O O . GLY A 1 87 ? 6.255 2.161 -4.632 1.00 83.25 87 GLY A O 1
ATOM 666 N N . ALA A 1 88 ? 7.228 2.426 -2.632 1.00 88.88 88 ALA A N 1
ATOM 667 C CA . ALA A 1 88 ? 6.055 1.944 -1.911 1.00 88.88 88 ALA A CA 1
ATOM 668 C C . ALA A 1 88 ? 4.845 2.874 -2.104 1.00 88.88 88 ALA A C 1
ATOM 670 O O . ALA A 1 88 ? 4.976 4.100 -2.088 1.00 88.88 88 ALA A O 1
ATOM 671 N N . VAL A 1 89 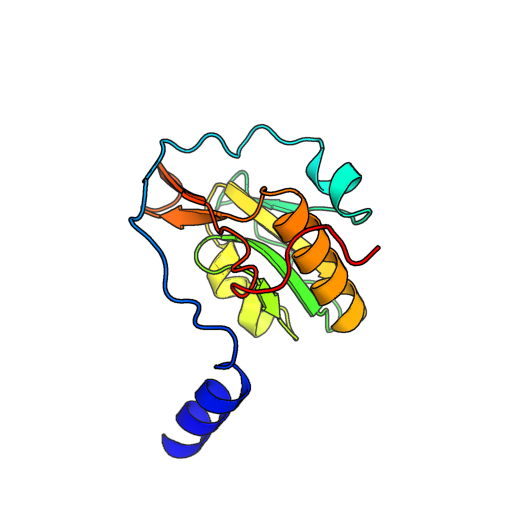? 3.660 2.274 -2.234 1.00 90.69 89 VAL A N 1
ATOM 672 C CA . VAL A 1 89 ? 2.377 2.967 -2.390 1.00 90.69 89 VAL A CA 1
ATOM 673 C C . VAL A 1 89 ? 1.362 2.359 -1.440 1.00 90.69 89 VAL A C 1
ATOM 675 O O . VAL A 1 89 ? 1.100 1.154 -1.481 1.00 90.69 89 VAL A O 1
ATOM 678 N N . TYR A 1 90 ? 0.776 3.190 -0.586 1.00 92.44 90 TYR A N 1
ATOM 679 C CA . TYR A 1 90 ? -0.150 2.747 0.453 1.00 92.44 90 TYR A CA 1
ATOM 680 C C . TYR A 1 90 ? -1.174 3.829 0.808 1.00 92.44 90 TYR A C 1
ATOM 682 O O . TYR A 1 90 ? -1.061 4.971 0.376 1.00 92.44 90 TYR A O 1
ATOM 690 N N . SER A 1 91 ? -2.198 3.472 1.579 1.00 92.62 91 SER A N 1
ATOM 691 C CA . SER A 1 91 ? -3.249 4.389 2.030 1.00 92.62 91 SER A CA 1
ATOM 692 C C . SER A 1 91 ? -3.666 4.082 3.468 1.00 92.62 91 SER A C 1
ATOM 694 O O . SER A 1 91 ? -3.676 2.917 3.883 1.00 92.62 91 SER A O 1
ATOM 696 N N . PHE A 1 92 ? -3.989 5.128 4.232 1.00 93.50 92 PHE A N 1
ATOM 697 C CA . PHE A 1 92 ? -4.514 5.022 5.594 1.00 93.50 92 PHE A CA 1
ATOM 698 C C . PHE A 1 92 ? -6.037 5.049 5.596 1.00 93.50 92 PHE A C 1
ATOM 700 O O . PHE A 1 92 ? -6.666 5.842 4.900 1.00 93.50 92 PHE A O 1
ATOM 707 N N . HIS A 1 93 ? -6.632 4.222 6.449 1.00 93.19 93 HIS A N 1
ATOM 708 C CA . HIS A 1 93 ? -8.075 4.078 6.549 1.00 93.19 93 HIS A CA 1
ATOM 709 C C . HIS A 1 93 ? -8.529 4.021 8.006 1.00 93.19 93 HIS A C 1
ATOM 711 O O . HIS A 1 93 ? -7.876 3.425 8.864 1.00 93.19 93 HIS A O 1
ATOM 717 N N . SER A 1 94 ? -9.705 4.589 8.272 1.00 91.50 94 SER A N 1
ATOM 718 C CA . SER A 1 94 ? -10.354 4.534 9.586 1.00 91.50 94 SER A CA 1
ATOM 719 C C . SER A 1 94 ? -10.868 3.135 9.935 1.00 91.50 94 SER A C 1
ATOM 721 O O . SER A 1 94 ? -11.009 2.809 11.112 1.00 91.50 94 SER A O 1
ATOM 723 N N . THR A 1 95 ? -11.145 2.292 8.931 1.00 92.88 95 THR A N 1
ATOM 724 C CA . THR A 1 95 ? -11.636 0.924 9.129 1.00 92.88 95 THR A CA 1
ATOM 725 C C . THR A 1 95 ? -10.878 -0.095 8.279 1.00 92.88 95 THR A C 1
ATOM 727 O O . THR A 1 95 ? -10.451 0.183 7.158 1.00 92.88 95 THR A O 1
ATOM 730 N N . ILE A 1 96 ? -10.780 -1.334 8.780 1.00 93.19 96 ILE A N 1
ATOM 731 C CA . ILE A 1 96 ? -10.222 -2.465 8.019 1.00 93.19 96 ILE A CA 1
ATOM 732 C C . ILE A 1 96 ? -11.037 -2.779 6.758 1.00 93.19 96 ILE A C 1
ATOM 734 O O . ILE A 1 96 ? -10.504 -3.276 5.768 1.00 93.19 96 ILE A O 1
ATOM 738 N N . ARG A 1 97 ? -12.340 -2.468 6.780 1.00 94.00 97 ARG A N 1
ATOM 739 C CA . ARG A 1 97 ? -13.236 -2.641 5.637 1.00 94.00 97 ARG A CA 1
ATOM 740 C C . ARG A 1 97 ? -12.821 -1.733 4.484 1.00 94.00 97 ARG A C 1
ATOM 742 O O . ARG A 1 97 ? -12.754 -2.214 3.357 1.00 94.00 97 ARG A O 1
ATOM 749 N N . ASP A 1 98 ? -12.513 -0.472 4.764 1.00 94.38 98 ASP A N 1
ATOM 750 C CA . ASP A 1 98 ? -12.110 0.488 3.733 1.00 94.38 98 ASP A CA 1
ATOM 751 C C . ASP A 1 98 ? -10.727 0.156 3.173 1.00 94.38 98 ASP A C 1
ATOM 753 O O . ASP A 1 98 ? -10.560 0.133 1.954 1.00 94.38 98 ASP A O 1
ATOM 757 N N . ALA A 1 99 ? -9.780 -0.239 4.034 1.00 94.31 99 ALA A N 1
ATOM 758 C CA . ALA A 1 99 ? -8.477 -0.741 3.591 1.00 94.31 99 ALA A CA 1
ATOM 759 C C . ALA A 1 99 ? -8.621 -1.955 2.660 1.00 94.31 99 ALA A C 1
ATOM 761 O O . ALA A 1 99 ? -7.984 -2.037 1.608 1.00 94.31 99 ALA A O 1
ATOM 762 N N . ARG A 1 100 ? -9.526 -2.882 2.993 1.00 94.88 100 ARG A N 1
ATOM 763 C CA . ARG A 1 100 ? -9.829 -4.032 2.138 1.00 94.88 100 ARG A CA 1
ATOM 764 C C . ARG A 1 100 ? -10.471 -3.624 0.811 1.00 94.88 100 ARG A C 1
ATOM 766 O O . ARG A 1 100 ? -10.114 -4.192 -0.217 1.00 94.88 100 ARG A O 1
ATOM 773 N N . ILE A 1 101 ? -11.406 -2.672 0.805 1.00 93.25 101 ILE A N 1
ATOM 774 C CA . ILE A 1 101 ? -12.025 -2.164 -0.433 1.00 93.25 101 ILE A CA 1
ATOM 775 C C . ILE A 1 101 ? -10.966 -1.509 -1.327 1.00 93.25 101 ILE A C 1
ATOM 777 O O . ILE A 1 101 ? -10.937 -1.790 -2.524 1.00 93.25 101 ILE A O 1
ATOM 781 N N . CYS A 1 102 ? -10.079 -0.694 -0.752 1.00 92.88 102 CYS A N 1
ATOM 782 C CA . CYS A 1 102 ? -8.953 -0.078 -1.453 1.00 92.88 102 CYS A CA 1
ATOM 783 C C . CYS A 1 102 ? -8.064 -1.142 -2.121 1.00 92.88 102 CYS A C 1
ATOM 785 O O . CYS A 1 102 ? -7.841 -1.108 -3.335 1.00 92.88 102 CYS A O 1
ATOM 787 N N . TYR A 1 103 ? -7.653 -2.161 -1.360 1.00 92.12 103 TYR A N 1
ATOM 788 C CA . TYR A 1 103 ? -6.852 -3.267 -1.886 1.00 92.12 103 TYR A CA 1
ATOM 789 C C . TYR A 1 103 ? -7.576 -4.071 -2.983 1.00 92.12 103 TYR A C 1
ATOM 791 O O . TYR A 1 103 ? -6.993 -4.403 -4.008 1.00 92.12 103 TYR A O 1
ATOM 799 N N . LEU A 1 104 ? -8.871 -4.358 -2.832 1.00 91.44 104 LEU A N 1
ATOM 800 C CA . LEU A 1 104 ? -9.617 -5.088 -3.865 1.00 91.44 104 LEU A CA 1
ATOM 801 C C . LEU A 1 104 ? -9.767 -4.279 -5.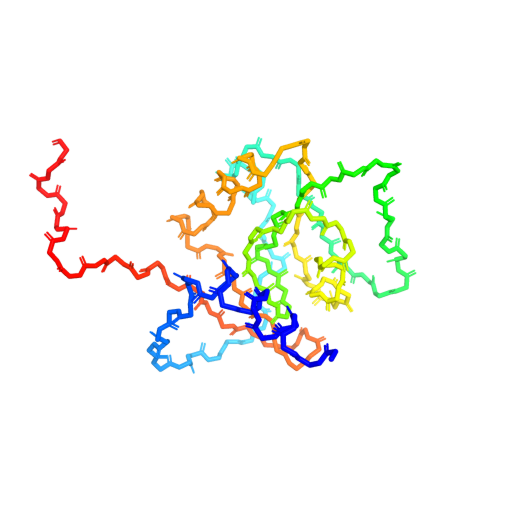159 1.00 91.44 104 LEU A C 1
ATOM 803 O O . LEU A 1 104 ? -9.638 -4.846 -6.242 1.00 91.44 104 LEU A O 1
ATOM 807 N N . ARG A 1 105 ? -10.004 -2.964 -5.068 1.00 91.12 105 ARG A N 1
ATOM 808 C CA . ARG A 1 105 ? -10.087 -2.082 -6.245 1.00 91.12 105 ARG A CA 1
ATOM 809 C C . ARG A 1 105 ? -8.771 -2.036 -7.011 1.00 91.12 105 ARG A C 1
ATOM 811 O O . ARG A 1 105 ? -8.779 -2.158 -8.231 1.00 91.12 105 ARG A O 1
ATOM 818 N N . THR A 1 106 ? -7.648 -1.920 -6.306 1.00 88.12 106 THR A N 1
ATOM 819 C CA . THR A 1 106 ? -6.318 -1.955 -6.939 1.00 88.12 106 THR A CA 1
ATOM 820 C C . THR A 1 106 ? -5.995 -3.309 -7.555 1.00 88.12 106 THR A C 1
ATOM 822 O O . THR A 1 106 ? -5.419 -3.360 -8.642 1.00 88.12 106 THR A O 1
ATOM 825 N N . LEU A 1 107 ? -6.397 -4.404 -6.904 1.00 86.94 107 LEU A N 1
ATOM 826 C CA . LEU A 1 107 ? -6.196 -5.751 -7.425 1.00 86.94 107 LEU A CA 1
ATOM 827 C C . LEU A 1 107 ? -6.998 -5.980 -8.716 1.00 86.94 107 LEU A C 1
ATOM 829 O O . LEU A 1 107 ? -6.454 -6.502 -9.685 1.00 86.94 107 LEU A O 1
ATOM 833 N N . ILE A 1 108 ? -8.262 -5.539 -8.758 1.00 85.81 108 ILE A N 1
ATOM 834 C CA . ILE A 1 108 ? -9.103 -5.568 -9.971 1.00 85.81 108 ILE A CA 1
ATOM 835 C C . ILE A 1 108 ? -8.524 -4.654 -11.058 1.00 85.81 108 ILE A C 1
ATOM 837 O O . ILE A 1 108 ? -8.512 -5.024 -12.228 1.00 85.81 108 ILE A O 1
ATOM 841 N N . GLY A 1 109 ? -8.007 -3.484 -10.673 1.00 83.81 109 GLY A N 1
ATOM 842 C CA . GLY A 1 109 ? -7.328 -2.556 -11.578 1.00 83.81 109 GLY A CA 1
ATOM 843 C C . GLY A 1 109 ? -5.980 -3.059 -12.106 1.00 83.81 109 GLY A C 1
ATOM 844 O O . GLY A 1 109 ? -5.409 -2.417 -12.981 1.00 83.81 109 GLY A O 1
ATOM 845 N N . GLY A 1 110 ? -5.461 -4.183 -11.595 1.00 83.19 110 GLY A N 1
ATOM 846 C CA . GLY A 1 110 ? -4.204 -4.783 -12.048 1.00 83.19 110 GLY A CA 1
ATOM 847 C C . GLY A 1 110 ? -2.950 -3.989 -11.668 1.00 83.19 110 GLY A C 1
ATOM 848 O O . GLY A 1 110 ? -1.932 -4.109 -12.345 1.00 83.19 110 GLY A O 1
ATOM 849 N N . ILE A 1 111 ? -3.019 -3.173 -10.612 1.00 85.62 111 ILE A N 1
ATOM 850 C CA . ILE A 1 111 ? -1.949 -2.232 -10.219 1.00 85.62 111 ILE A CA 1
ATOM 851 C C . ILE A 1 111 ? -1.228 -2.608 -8.914 1.00 85.62 111 ILE A C 1
ATOM 853 O O . ILE A 1 111 ? -0.369 -1.861 -8.443 1.00 85.62 111 ILE A O 1
ATOM 857 N N . VAL A 1 112 ? -1.566 -3.756 -8.321 1.00 87.69 112 VAL A N 1
ATOM 858 C CA . VAL A 1 112 ? -0.884 -4.283 -7.130 1.00 87.69 112 VAL A CA 1
ATOM 859 C C . VAL A 1 112 ? 0.419 -4.960 -7.549 1.00 87.69 112 VAL A C 1
ATOM 861 O O . VAL A 1 112 ? 0.416 -5.817 -8.439 1.00 87.69 112 VAL A O 1
ATOM 864 N N . CYS A 1 113 ? 1.532 -4.624 -6.900 1.00 88.44 113 CYS A N 1
ATOM 865 C CA . CYS A 1 113 ? 2.813 -5.276 -7.166 1.00 88.44 113 CYS A CA 1
ATOM 866 C C . CYS A 1 113 ? 3.709 -5.389 -5.927 1.00 88.44 113 CYS A C 1
ATOM 868 O O . CYS A 1 113 ? 3.757 -4.505 -5.076 1.00 88.44 113 CYS A O 1
ATOM 870 N N . PHE A 1 114 ? 4.465 -6.480 -5.854 1.00 88.31 114 PHE A N 1
ATOM 871 C CA . PHE A 1 114 ? 5.586 -6.591 -4.931 1.00 88.31 114 PHE A CA 1
ATOM 872 C C . PHE A 1 114 ? 6.779 -5.825 -5.476 1.00 88.31 114 PHE A C 1
ATOM 874 O O . PHE A 1 114 ? 7.062 -5.888 -6.673 1.00 88.31 114 PHE A O 1
ATOM 881 N N . ILE A 1 115 ? 7.511 -5.171 -4.587 1.00 86.81 115 ILE A N 1
ATOM 882 C CA . ILE A 1 115 ? 8.784 -4.535 -4.893 1.00 86.81 115 ILE A CA 1
ATOM 883 C C . ILE A 1 115 ? 9.908 -5.403 -4.333 1.00 86.81 115 ILE A C 1
ATOM 885 O O . ILE A 1 115 ? 9.870 -5.865 -3.193 1.00 86.81 115 ILE A O 1
ATOM 889 N N . HIS A 1 116 ? 10.933 -5.609 -5.147 1.00 83.12 116 HIS A N 1
ATOM 890 C CA . HIS A 1 116 ? 12.118 -6.386 -4.819 1.00 83.12 116 HIS A CA 1
ATOM 891 C C . HIS A 1 116 ? 13.377 -5.538 -4.988 1.00 83.12 116 HIS A C 1
ATOM 893 O O . HIS A 1 116 ? 13.356 -4.488 -5.637 1.00 83.12 116 HIS A O 1
ATOM 899 N N . ASN A 1 117 ? 14.490 -6.042 -4.449 1.00 79.81 117 ASN A N 1
ATOM 900 C CA . ASN A 1 117 ? 15.819 -5.454 -4.621 1.00 79.81 117 ASN A CA 1
ATOM 901 C C . ASN A 1 117 ? 15.835 -3.956 -4.268 1.00 79.81 117 ASN A C 1
ATOM 903 O O . ASN A 1 117 ? 16.285 -3.145 -5.066 1.00 79.81 117 ASN A O 1
ATOM 907 N N . GLU A 1 118 ? 15.265 -3.598 -3.112 1.00 72.25 118 GLU A N 1
ATOM 908 C CA . GLU A 1 118 ? 15.256 -2.223 -2.579 1.00 72.25 118 GLU A CA 1
ATOM 909 C C . GLU A 1 118 ? 14.618 -1.163 -3.501 1.00 72.25 118 GLU A C 1
ATOM 911 O O . GLU A 1 118 ? 14.976 0.009 -3.443 1.00 72.25 118 GLU A O 1
ATOM 916 N N . GLY A 1 119 ? 13.655 -1.546 -4.347 1.00 70.81 119 GLY A N 1
ATOM 917 C CA . GLY A 1 119 ? 13.026 -0.598 -5.277 1.00 70.81 119 GLY A CA 1
ATOM 918 C C . GLY A 1 119 ? 13.607 -0.619 -6.686 1.00 70.81 119 GLY A C 1
ATOM 919 O O . GLY A 1 119 ? 13.371 0.311 -7.450 1.00 70.81 119 GLY A O 1
ATOM 920 N N . LEU A 1 120 ? 14.340 -1.669 -7.068 1.00 75.94 120 LEU A N 1
ATOM 921 C CA . LEU A 1 120 ? 14.892 -1.802 -8.425 1.00 75.94 120 LEU A CA 1
ATOM 922 C C . LEU A 1 120 ? 14.033 -2.654 -9.371 1.00 75.94 120 LEU A C 1
ATOM 924 O O . LEU A 1 120 ? 14.167 -2.552 -10.592 1.00 75.94 120 LEU A O 1
ATOM 928 N N . SER A 1 121 ? 13.157 -3.503 -8.837 1.00 81.19 121 SER A N 1
ATOM 929 C CA . SER A 1 121 ? 12.342 -4.420 -9.645 1.00 81.19 121 SER A CA 1
ATOM 930 C C . SER A 1 121 ? 10.997 -4.710 -9.005 1.00 81.19 121 SER A C 1
ATOM 932 O O . SER A 1 121 ? 10.883 -4.679 -7.782 1.00 81.19 121 SER A O 1
ATOM 934 N N . GLU A 1 122 ? 10.007 -5.052 -9.823 1.00 82.88 122 GLU A N 1
ATOM 935 C CA . GLU A 1 122 ? 8.640 -5.320 -9.375 1.00 82.88 122 GLU A CA 1
ATOM 936 C C . GLU A 1 122 ? 8.088 -6.641 -9.931 1.00 82.88 122 GLU A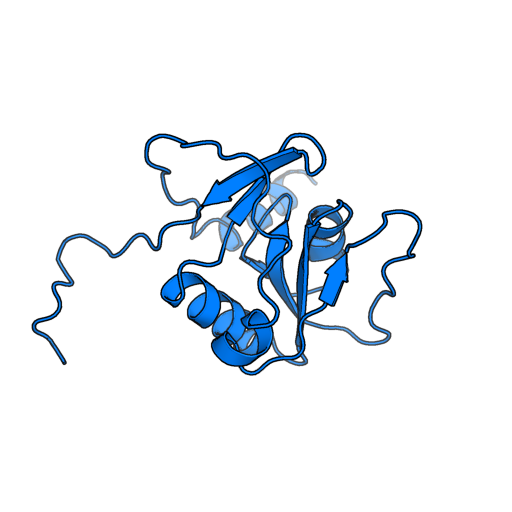 C 1
ATOM 938 O O . GLU A 1 122 ? 8.483 -7.099 -11.011 1.00 82.88 122 GLU A O 1
ATOM 943 N N . SER A 1 123 ? 7.148 -7.230 -9.192 1.00 83.94 123 SER A N 1
ATOM 944 C CA . SER A 1 123 ? 6.369 -8.403 -9.597 1.00 83.94 123 SER A CA 1
ATOM 94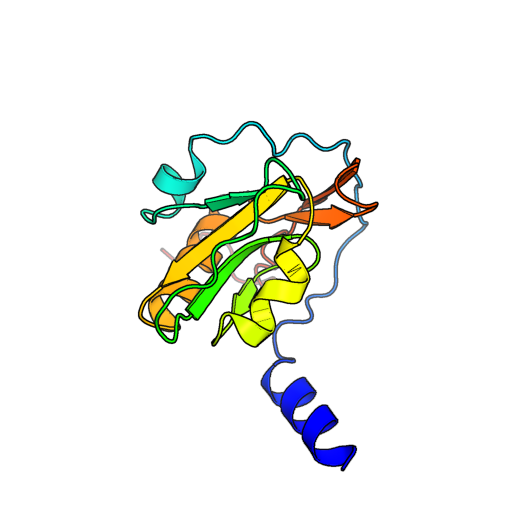5 C C . SER A 1 123 ? 4.881 -8.117 -9.442 1.00 83.94 123 SER A C 1
ATOM 947 O O . SER A 1 123 ? 4.410 -7.802 -8.351 1.00 83.94 123 SER A O 1
ATOM 949 N N . VAL A 1 124 ? 4.123 -8.241 -10.530 1.00 82.88 124 VAL A N 1
ATOM 950 C CA . VAL A 1 124 ? 2.679 -7.968 -10.531 1.00 82.88 124 VAL A CA 1
ATOM 951 C C . VAL A 1 124 ? 1.929 -9.029 -9.730 1.00 82.88 124 VAL A C 1
ATOM 953 O O . VAL A 1 124 ? 2.146 -10.230 -9.910 1.00 82.88 124 VAL A O 1
ATOM 956 N N . VAL A 1 125 ? 0.992 -8.586 -8.895 1.00 79.94 125 VAL A N 1
ATOM 957 C CA . VAL A 1 125 ? 0.039 -9.467 -8.223 1.00 79.94 125 VAL A CA 1
ATOM 958 C C . VAL A 1 125 ? -1.184 -9.608 -9.108 1.00 79.94 125 VAL A C 1
ATOM 960 O O . VAL A 1 125 ? -1.951 -8.669 -9.304 1.00 79.94 125 VAL A O 1
ATOM 963 N N . SER A 1 126 ? -1.357 -10.800 -9.668 1.00 74.25 126 SER A N 1
ATOM 964 C CA . SER A 1 126 ? -2.562 -11.114 -10.429 1.00 74.25 126 SER A CA 1
ATOM 965 C C . SER A 1 126 ? -3.665 -11.568 -9.477 1.00 74.25 126 SER A C 1
ATOM 967 O O . SER A 1 126 ? -3.393 -12.413 -8.620 1.00 74.25 126 SER A O 1
ATOM 969 N N . PRO A 1 127 ? -4.909 -11.079 -9.626 1.00 66.25 127 PRO A N 1
ATOM 970 C CA . PRO A 1 127 ? -6.032 -11.689 -8.938 1.00 66.25 127 PRO A CA 1
ATOM 971 C C . PRO A 1 127 ? -6.103 -13.165 -9.330 1.00 66.25 127 PRO A C 1
ATOM 973 O O . PRO A 1 127 ? -6.304 -13.502 -10.497 1.00 66.25 127 PRO A O 1
ATOM 976 N N . CYS A 1 128 ? -5.957 -14.063 -8.358 1.00 64.56 128 CYS A N 1
ATOM 977 C CA . CYS A 1 128 ? -6.357 -15.446 -8.561 1.00 64.56 128 CYS A CA 1
ATOM 978 C C . CYS A 1 128 ? -7.889 -15.482 -8.602 1.00 64.56 128 CYS A C 1
ATOM 980 O O . CYS A 1 128 ? -8.546 -15.569 -7.564 1.00 64.56 128 CYS A O 1
ATOM 982 N N . ILE A 1 129 ? -8.459 -15.348 -9.801 1.00 56.38 129 ILE A N 1
ATOM 983 C CA . ILE A 1 129 ? -9.866 -15.667 -10.041 1.00 56.38 129 ILE A CA 1
ATOM 984 C C . ILE A 1 129 ? -9.956 -17.196 -9.985 1.00 56.38 129 ILE A C 1
ATOM 986 O O . ILE A 1 129 ? -9.299 -17.861 -10.790 1.00 56.38 129 ILE A O 1
ATOM 990 N N . PRO A 1 130 ? -10.705 -17.788 -9.038 1.00 48.12 130 PRO A N 1
ATOM 991 C CA . PRO A 1 130 ? -10.860 -19.232 -8.986 1.00 48.12 130 PRO A CA 1
ATOM 992 C C . PRO A 1 130 ? -11.409 -19.745 -10.320 1.00 48.12 130 PRO A C 1
ATOM 994 O O . PRO A 1 130 ? -12.422 -19.246 -10.818 1.00 48.12 130 PRO A O 1
ATOM 997 N N . ASN A 1 131 ? -10.747 -20.752 -10.892 1.00 43.25 131 ASN A N 1
ATOM 998 C CA . ASN A 1 131 ? -11.213 -21.414 -12.107 1.00 43.25 131 ASN A CA 1
ATOM 999 C C . ASN A 1 131 ? -12.668 -21.876 -11.905 1.00 43.25 131 ASN A C 1
ATOM 1001 O O . ASN A 1 131 ? -12.943 -22.683 -11.019 1.00 43.25 131 ASN A O 1
ATOM 1005 N N . GLY A 1 132 ? -13.593 -21.339 -12.705 1.00 50.19 132 GLY A N 1
ATOM 1006 C CA . GLY A 1 132 ? -15.036 -21.608 -12.611 1.00 50.19 132 GLY A CA 1
ATOM 1007 C C . GLY A 1 132 ? -15.914 -20.358 -12.506 1.00 50.19 132 GLY A C 1
ATOM 1008 O O . GLY A 1 132 ? -17.114 -20.447 -12.742 1.00 50.19 132 GLY A O 1
ATOM 1009 N N . TRP A 1 133 ? -15.333 -19.192 -12.222 1.00 47.66 133 TRP A N 1
ATOM 1010 C CA . TRP A 1 133 ? -16.029 -17.901 -12.260 1.00 47.66 133 TRP A CA 1
ATOM 1011 C C . TRP A 1 133 ? -15.772 -17.205 -13.606 1.00 47.66 133 TRP A C 1
ATOM 1013 O O . TRP A 1 133 ? -15.090 -16.188 -13.677 1.00 47.66 133 TRP A O 1
ATOM 1023 N N . SER A 1 134 ? -16.255 -17.796 -14.704 1.00 45.62 134 SER A N 1
ATOM 1024 C CA . SER A 1 134 ? -16.281 -17.115 -16.008 1.00 45.62 134 SER A CA 1
ATOM 1025 C C . SER A 1 134 ? -17.341 -16.011 -16.008 1.00 45.62 134 SER A C 1
ATOM 1027 O O . SER A 1 134 ? -18.394 -16.196 -15.402 1.00 45.62 134 SER A O 1
ATOM 1029 N N . GLU A 1 135 ? -17.091 -14.930 -16.748 1.00 47.38 135 GLU A N 1
ATOM 1030 C CA . GLU A 1 135 ? -17.851 -13.666 -16.881 1.00 47.38 135 GLU A CA 1
ATOM 1031 C C . GLU A 1 135 ? -19.359 -13.769 -17.225 1.00 47.38 135 GLU A C 1
ATOM 1033 O O . GLU A 1 135 ? -20.022 -12.757 -17.409 1.00 47.38 135 GLU A O 1
ATOM 1038 N N . ASN A 1 136 ? -19.945 -14.965 -17.261 1.00 42.75 136 ASN A N 1
ATOM 1039 C CA . ASN A 1 136 ? -21.332 -15.216 -17.662 1.00 42.75 136 ASN A CA 1
ATOM 1040 C C . ASN A 1 136 ? -22.362 -15.121 -16.515 1.00 42.75 136 ASN A C 1
ATOM 1042 O O . ASN A 1 136 ? -23.484 -15.602 -16.672 1.00 42.75 136 ASN A O 1
ATOM 1046 N N . HIS A 1 137 ? -21.999 -14.582 -15.347 1.00 37.47 137 HIS A N 1
ATOM 1047 C CA . HIS A 1 137 ? -22.877 -14.501 -14.164 1.00 37.47 137 HIS A CA 1
ATOM 1048 C C . HIS A 1 137 ? -23.000 -13.077 -13.596 1.00 37.47 137 HIS A C 1
ATOM 1050 O O . HIS A 1 137 ? -22.998 -12.893 -12.379 1.00 37.47 137 HIS A O 1
ATOM 1056 N N . TRP A 1 138 ? -23.121 -12.084 -14.479 1.00 37.66 138 TRP A N 1
ATOM 1057 C CA . TRP A 1 138 ? -23.588 -10.739 -14.133 1.00 37.66 138 TRP A CA 1
ATOM 1058 C C . TRP A 1 138 ? -24.935 -10.463 -14.793 1.00 37.66 138 TRP A C 1
ATOM 1060 O O . TRP A 1 138 ? -25.067 -10.778 -15.997 1.00 37.66 138 TRP A O 1
#

Sequence (138 aa):
MEDTLKSLQNSLGYLRQSYGPIMMRPLTCFLFPATSEITGFDMIHTICIEDKIIAPTSASAVAIIQGLDVGYFESWALASLYVGIIGAVYSFHSTIRDARICYLRTLIGGIVCFIHNEGLSESVVSPCIPNGWSENHW

Organism: NCBI:txid1447944

pLDDT: mean 72.71, std 20.04, range [32.97, 95.0]

Foldseek 3Di:
DVVVVVVVCVVVVPPPDDDDDFPKDFQPLPPCPCLCVLQVADKDACADLVPPPDADPDFWWKAKQEFQDGGIGRGCVVCVVTQSAHGTMMGTHPDSVSSRSSRVSSQVVQRRWYAPDRRGIITTDHPPPDPPPPPPPD

Secondary structure (DSSP, 8-state):
--HHHHHHHHHS-TT---------EE--GGG-TTHHHHHSS--EE---SSS-----SS--EEEEEEESS-EEES-HHHHHHHH-STT-EEEEESSHHHHHHHHHHHHHTT--EEEEGGGTEEEE----PPTT--S---